Protein AF-A0A4V2JS81-F1 (afdb_monomer_lite)

Organism: NCBI:txid1837344

Radius of gyration: 1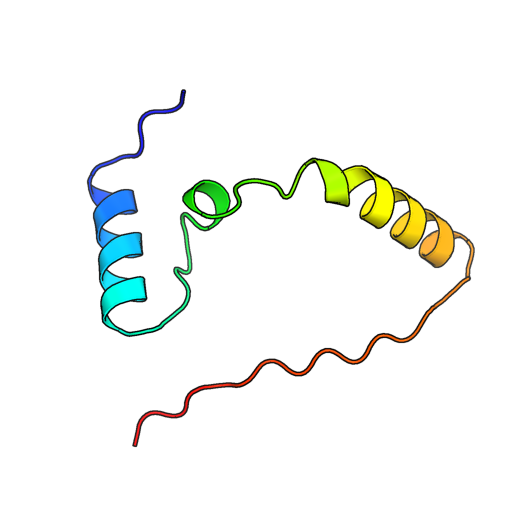6.71 Å; chains: 1; bounding box: 30×40×36 Å

InterPro domains:
  IPR021228 BREX system ATP-binding protein BrxD [PF10923] (4-58)

Foldseek 3Di:
DDDDDPVQVVQCVVCVVVVHHRPPDVVVVPPPCVVVVVVVVVQVVCVVVVDDDDDDDDDDDDDDD

pLDDT: mean 74.74, std 10.59, range [43.09, 90.44]

Structure (mmCIF, N/CA/C/O backbone):
data_AF-A0A4V2JS81-F1
#
_entry.id   AF-A0A4V2JS81-F1
#
loop_
_atom_site.group_PDB
_atom_site.id
_atom_site.type_symbol
_atom_site.label_atom_id
_atom_site.label_alt_id
_atom_site.label_comp_id
_atom_site.label_asym_id
_atom_site.label_entity_id
_atom_site.label_seq_id
_atom_site.pdbx_PDB_ins_code
_atom_site.Cartn_x
_atom_site.Cartn_y
_atom_site.Cartn_z
_atom_site.occupancy
_atom_site.B_iso_or_equiv
_atom_site.auth_seq_id
_atom_site.auth_comp_id
_atom_site.auth_asym_id
_atom_site.auth_atom_id
_atom_site.pdbx_PDB_model_num
ATOM 1 N N . MET A 1 1 ? -5.537 15.364 8.563 1.00 43.09 1 MET A N 1
ATOM 2 C CA . MET A 1 1 ? -5.653 13.943 8.957 1.00 43.09 1 MET A CA 1
ATOM 3 C C . MET A 1 1 ? -7.105 13.550 8.786 1.00 43.09 1 MET A C 1
ATOM 5 O O . MET A 1 1 ? -7.926 13.889 9.628 1.00 43.09 1 MET A O 1
ATOM 9 N N . GLU A 1 2 ? -7.437 12.971 7.638 1.00 60.97 2 GLU A N 1
ATOM 10 C CA . GLU A 1 2 ? -8.814 12.627 7.289 1.00 60.97 2 GLU A CA 1
ATOM 11 C C . GLU A 1 2 ? -9.336 11.553 8.249 1.00 60.97 2 GLU A C 1
ATOM 13 O O . GLU A 1 2 ? -8.736 10.490 8.424 1.00 60.97 2 GLU A O 1
ATOM 18 N N . SER A 1 3 ? -10.416 11.865 8.962 1.00 73.94 3 SER A N 1
ATOM 19 C CA . SER A 1 3 ? -10.975 10.970 9.966 1.00 73.94 3 SER A CA 1
ATOM 20 C C . SER A 1 3 ? -11.629 9.772 9.279 1.00 73.94 3 SER A C 1
ATOM 22 O O . SER A 1 3 ? -12.643 9.911 8.596 1.00 73.94 3 SER A O 1
ATOM 24 N N . VAL A 1 4 ? -11.069 8.580 9.479 1.00 77.50 4 VAL A N 1
ATOM 25 C CA . VAL A 1 4 ? -11.610 7.342 8.903 1.00 77.50 4 VAL A CA 1
ATOM 26 C C . VAL A 1 4 ? -12.991 7.053 9.481 1.00 77.50 4 VAL A C 1
ATOM 28 O O . VAL A 1 4 ? -13.148 6.934 10.703 1.00 77.50 4 VAL A O 1
ATOM 31 N N . SER A 1 5 ? -13.981 6.888 8.601 1.00 86.75 5 SER A N 1
ATOM 32 C CA . SER A 1 5 ? -15.351 6.585 9.011 1.00 86.75 5 SER A CA 1
ATOM 33 C C . SER A 1 5 ? -15.440 5.244 9.766 1.00 86.75 5 SER A C 1
ATOM 35 O O . SER A 1 5 ? -14.702 4.297 9.461 1.00 86.75 5 SER A O 1
ATOM 37 N N . PRO A 1 6 ? -16.365 5.105 10.737 1.00 85.06 6 PRO A N 1
ATOM 38 C CA . PRO A 1 6 ? -16.515 3.872 11.514 1.00 85.06 6 PRO A CA 1
ATOM 39 C C . PRO A 1 6 ? -16.780 2.632 10.653 1.00 85.06 6 PRO A C 1
ATOM 41 O O . PRO A 1 6 ? -16.292 1.548 10.967 1.00 85.06 6 PRO A O 1
ATOM 44 N N . ARG A 1 7 ? -17.517 2.800 9.546 1.00 86.31 7 ARG A N 1
ATOM 45 C CA . ARG A 1 7 ? -17.803 1.735 8.578 1.00 86.31 7 ARG A CA 1
ATOM 46 C C . ARG A 1 7 ? -16.527 1.238 7.898 1.00 86.31 7 ARG A C 1
ATOM 48 O O . ARG A 1 7 ? -16.248 0.044 7.947 1.00 86.31 7 ARG A O 1
ATOM 55 N N . ARG A 1 8 ? -15.724 2.154 7.344 1.00 83.31 8 ARG A N 1
ATOM 56 C CA . ARG A 1 8 ? -14.476 1.826 6.634 1.00 83.31 8 ARG A CA 1
ATOM 57 C C . ARG A 1 8 ? -13.472 1.133 7.559 1.00 83.31 8 ARG A C 1
ATOM 59 O O . ARG A 1 8 ? -12.831 0.166 7.165 1.00 83.31 8 ARG A O 1
ATOM 66 N N . ARG A 1 9 ? -13.404 1.552 8.828 1.00 85.38 9 ARG A N 1
ATOM 67 C CA . ARG A 1 9 ? -12.578 0.887 9.851 1.00 85.38 9 ARG A CA 1
ATOM 68 C C . ARG A 1 9 ? -13.018 -0.561 10.109 1.00 85.38 9 ARG A C 1
ATOM 70 O O . ARG A 1 9 ? -12.170 -1.435 10.262 1.00 85.38 9 ARG A O 1
ATOM 77 N N . ARG A 1 10 ? -14.327 -0.821 10.153 1.00 88.88 10 ARG A N 1
ATOM 78 C CA . ARG A 1 10 ? -14.886 -2.164 10.38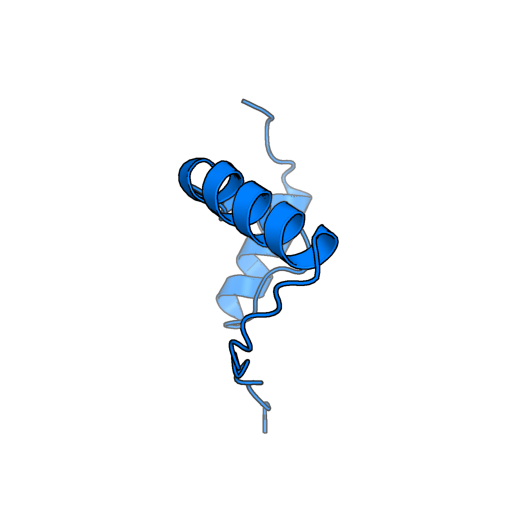7 1.00 88.88 10 ARG A CA 1
ATOM 79 C C . ARG A 1 10 ? -14.574 -3.117 9.237 1.00 88.88 10 ARG A C 1
ATOM 81 O O . ARG A 1 10 ? -14.101 -4.218 9.486 1.00 88.88 10 ARG A O 1
ATOM 88 N N . GLU A 1 11 ? -14.744 -2.652 8.003 1.00 87.69 11 GLU A N 1
ATOM 89 C CA . GLU A 1 11 ? -14.437 -3.421 6.790 1.00 87.69 11 GLU A CA 1
ATOM 90 C C . GLU A 1 11 ? -12.953 -3.834 6.731 1.00 87.69 11 GLU A C 1
ATOM 92 O O . GLU A 1 11 ? -12.643 -4.994 6.453 1.00 87.69 11 GLU A O 1
ATOM 97 N N . VAL A 1 12 ? -12.032 -2.924 7.080 1.00 85.69 12 VAL A N 1
ATOM 98 C CA . VAL A 1 12 ? -10.592 -3.230 7.166 1.00 85.69 12 VAL A CA 1
ATOM 99 C C . VAL A 1 12 ? -10.305 -4.284 8.240 1.00 85.69 12 VAL A C 1
ATOM 101 O O . VAL A 1 12 ? -9.612 -5.266 7.971 1.00 85.69 12 VAL A O 1
ATOM 104 N N . ILE A 1 13 ? -10.859 -4.127 9.447 1.00 88.69 13 ILE A N 1
ATOM 105 C CA . ILE A 1 13 ? -10.645 -5.078 10.551 1.00 88.69 13 ILE A CA 1
ATOM 106 C C . ILE A 1 13 ? -11.192 -6.470 10.200 1.00 88.69 13 ILE A C 1
ATOM 108 O O . ILE A 1 13 ? -10.530 -7.474 10.471 1.00 88.69 13 ILE A O 1
ATOM 112 N N . ASP A 1 14 ? -12.370 -6.549 9.581 1.00 90.44 14 ASP A N 1
ATOM 113 C CA . ASP A 1 14 ? -12.992 -7.820 9.207 1.00 90.44 14 ASP A CA 1
ATOM 114 C C . ASP A 1 14 ? -12.186 -8.573 8.141 1.00 90.44 14 ASP A C 1
ATOM 116 O O . ASP A 1 14 ? -12.030 -9.795 8.236 1.00 90.44 14 ASP A O 1
ATOM 120 N N . ALA A 1 15 ? -11.618 -7.862 7.163 1.00 86.94 15 ALA A N 1
ATOM 121 C CA . ALA A 1 15 ? -10.735 -8.455 6.164 1.00 86.94 15 ALA A CA 1
ATOM 122 C C . ALA A 1 15 ? -9.452 -9.015 6.803 1.00 86.94 15 ALA A C 1
ATOM 124 O O . ALA A 1 15 ? -9.090 -10.171 6.556 1.00 86.94 15 ALA A O 1
ATOM 125 N N . L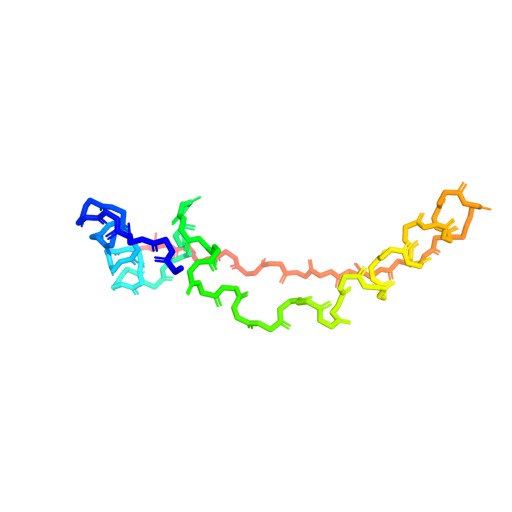EU A 1 16 ? -8.812 -8.253 7.696 1.00 86.75 16 LEU A N 1
ATOM 126 C CA . LEU A 1 16 ? -7.597 -8.690 8.390 1.00 86.75 16 LEU A CA 1
ATOM 127 C C . LEU A 1 16 ? -7.853 -9.900 9.302 1.00 86.75 16 LEU A C 1
ATOM 129 O O . LEU A 1 16 ? -7.068 -10.849 9.301 1.00 86.75 16 LEU A O 1
ATOM 133 N N . ARG A 1 17 ? -8.992 -9.940 10.009 1.00 90.00 17 ARG A N 1
ATOM 134 C CA . ARG A 1 17 ? -9.410 -11.105 10.818 1.00 90.00 17 ARG A CA 1
ATOM 135 C C . ARG A 1 17 ? -9.550 -12.382 9.993 1.00 90.00 17 ARG A C 1
ATOM 137 O O . ARG A 1 17 ? -9.260 -13.471 10.482 1.00 90.00 17 ARG A O 1
ATOM 144 N N . ARG A 1 18 ? -9.971 -12.263 8.732 1.00 90.38 18 ARG A N 1
ATOM 145 C CA . ARG A 1 18 ? -10.097 -13.391 7.794 1.00 90.38 18 ARG A CA 1
ATOM 146 C C . ARG A 1 18 ? -8.785 -13.738 7.089 1.00 90.38 18 ARG A C 1
ATOM 148 O O . ARG A 1 18 ? -8.784 -14.684 6.297 1.00 90.38 18 ARG A O 1
ATOM 155 N N . ARG A 1 19 ? -7.693 -13.030 7.413 1.00 86.00 19 ARG A N 1
ATOM 156 C CA . ARG A 1 19 ? -6.381 -13.093 6.749 1.00 86.00 19 ARG A CA 1
ATOM 157 C C . ARG A 1 19 ? -6.462 -12.749 5.258 1.00 86.00 19 ARG A C 1
ATOM 159 O O . ARG A 1 19 ? -5.780 -13.352 4.437 1.00 86.00 19 ARG A O 1
ATOM 166 N N . THR A 1 20 ? -7.326 -11.801 4.912 1.00 86.25 20 THR A N 1
ATOM 167 C CA . THR A 1 20 ? -7.534 -11.313 3.543 1.00 86.25 20 THR A CA 1
ATOM 168 C C . THR A 1 20 ? -7.176 -9.837 3.440 1.00 86.25 20 THR A C 1
ATOM 170 O O . THR A 1 20 ? -7.251 -9.105 4.427 1.00 86.25 20 THR A O 1
ATOM 173 N N . VAL A 1 21 ? -6.795 -9.396 2.243 1.00 82.81 21 VAL A N 1
ATOM 174 C CA . VAL A 1 21 ? -6.511 -7.983 1.973 1.00 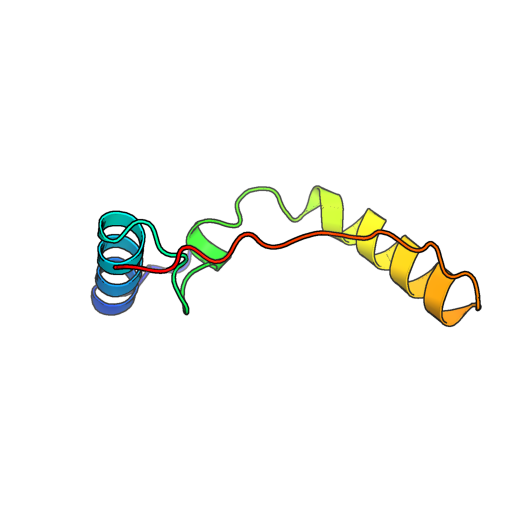82.81 21 VAL A CA 1
ATOM 175 C C . VAL A 1 21 ? -7.838 -7.210 1.885 1.00 82.81 21 VAL A C 1
ATOM 177 O O . VAL A 1 21 ? -8.749 -7.677 1.197 1.00 82.81 21 VAL A O 1
ATOM 180 N N . PRO A 1 22 ? -7.985 -6.059 2.570 1.00 82.06 22 PRO A N 1
ATOM 181 C CA . PRO A 1 22 ? -9.169 -5.211 2.448 1.00 82.06 22 PRO A CA 1
ATOM 182 C C . PRO A 1 22 ? -9.363 -4.714 1.010 1.00 82.06 22 PRO A C 1
ATOM 184 O O . PRO A 1 22 ? -8.424 -4.209 0.402 1.00 82.06 22 PRO A O 1
ATOM 187 N N . ALA A 1 23 ? -10.587 -4.803 0.483 1.00 79.50 23 ALA A N 1
ATOM 188 C CA . ALA A 1 23 ? -10.915 -4.270 -0.845 1.00 79.50 23 ALA A CA 1
ATOM 189 C C . ALA A 1 23 ? -10.893 -2.729 -0.890 1.00 79.50 23 ALA A C 1
ATOM 191 O O . ALA A 1 23 ? -10.614 -2.143 -1.928 1.00 79.50 23 ALA A O 1
ATOM 192 N N . ASN A 1 24 ? -11.167 -2.084 0.248 1.00 77.38 24 ASN A N 1
ATOM 193 C CA . ASN A 1 24 ? -11.165 -0.634 0.431 1.00 77.38 24 ASN A CA 1
ATOM 194 C C . ASN A 1 24 ? -10.358 -0.283 1.687 1.00 77.38 24 ASN A C 1
ATOM 196 O O . ASN A 1 24 ? -10.289 -1.084 2.620 1.00 77.38 24 ASN A O 1
ATOM 200 N N . GLY A 1 25 ? -9.787 0.923 1.756 1.00 70.94 25 GLY A N 1
ATOM 201 C CA . GLY A 1 25 ? -9.016 1.340 2.933 1.00 70.94 25 GLY A CA 1
ATOM 202 C C . GLY A 1 25 ? -7.562 0.865 2.936 1.00 70.94 25 GLY A C 1
ATOM 203 O O . GLY A 1 25 ? -6.916 0.949 3.978 1.00 70.94 25 GLY A O 1
ATOM 204 N N . LEU A 1 26 ? -7.041 0.366 1.806 1.00 74.62 26 LEU A N 1
ATOM 205 C CA . LEU A 1 26 ? -5.622 0.018 1.669 1.00 74.62 26 LEU A CA 1
ATOM 206 C C . LEU A 1 26 ? -4.724 1.237 1.907 1.00 74.62 26 LEU A C 1
ATOM 208 O O . LEU A 1 26 ? -3.660 1.097 2.490 1.00 74.62 26 LEU A O 1
ATOM 212 N N . ASP A 1 27 ? -5.193 2.427 1.543 1.00 74.06 27 ASP A N 1
ATOM 213 C CA . ASP A 1 27 ? -4.578 3.726 1.828 1.00 74.06 27 ASP A CA 1
ATOM 214 C C . ASP A 1 27 ? -4.272 3.943 3.320 1.00 74.06 27 ASP A C 1
ATOM 216 O O . ASP A 1 27 ? -3.279 4.575 3.666 1.00 74.06 27 ASP A O 1
ATOM 220 N N . LEU A 1 28 ? -5.064 3.345 4.215 1.00 72.31 28 LEU A N 1
ATOM 221 C CA . LEU A 1 28 ? -4.852 3.413 5.666 1.00 72.31 28 LEU A CA 1
ATOM 222 C C . LEU A 1 28 ? -3.699 2.522 6.145 1.00 72.31 28 LEU A C 1
ATOM 224 O O . LEU A 1 28 ? -3.203 2.697 7.256 1.00 72.31 28 LEU A O 1
ATOM 228 N N . LEU A 1 29 ? -3.316 1.540 5.329 1.00 68.44 29 LEU A N 1
ATOM 229 C CA . LEU A 1 29 ? -2.234 0.586 5.578 1.00 68.44 29 LEU A CA 1
ATOM 230 C C . LEU A 1 29 ? -1.013 0.855 4.688 1.00 68.44 29 LEU A C 1
ATOM 232 O O . LEU A 1 29 ? 0.074 0.369 4.985 1.00 68.44 29 LEU A O 1
ATOM 236 N N . ALA A 1 30 ? -1.180 1.631 3.617 1.00 69.50 30 ALA A N 1
ATOM 237 C CA . ALA A 1 30 ? -0.156 2.022 2.658 1.00 69.50 30 ALA A CA 1
ATOM 238 C C . ALA A 1 30 ? 0.755 3.127 3.220 1.00 69.50 30 ALA A C 1
ATOM 240 O O . ALA A 1 30 ? 1.010 4.149 2.584 1.00 69.50 30 ALA A O 1
ATOM 241 N N . VAL A 1 31 ? 1.247 2.929 4.441 1.00 66.56 31 VAL A N 1
ATOM 242 C CA . VAL A 1 31 ? 2.242 3.809 5.047 1.00 66.56 31 VAL A CA 1
ATOM 243 C C . VAL A 1 31 ? 3.597 3.544 4.385 1.00 66.56 31 VAL A C 1
ATOM 245 O O . VAL A 1 31 ? 4.075 2.413 4.359 1.00 66.56 31 VAL A O 1
ATOM 248 N N . GLY A 1 32 ? 4.212 4.582 3.813 1.00 64.88 32 GLY A N 1
ATOM 249 C CA . GLY A 1 32 ? 5.564 4.497 3.246 1.00 64.88 32 GLY A CA 1
ATOM 250 C C . GLY A 1 32 ? 5.660 4.138 1.760 1.00 64.88 32 GLY A C 1
ATOM 251 O O . GLY A 1 32 ? 6.726 3.712 1.329 1.00 64.88 32 GLY A O 1
ATOM 252 N N . LEU A 1 33 ? 4.596 4.324 0.965 1.00 69.12 33 LEU A N 1
ATOM 253 C CA . LEU A 1 33 ? 4.688 4.210 -0.501 1.00 69.12 33 LEU A CA 1
ATOM 254 C C . LEU A 1 33 ? 5.256 5.464 -1.184 1.00 69.12 33 LEU A C 1
ATOM 256 O O . LEU A 1 33 ? 5.774 5.358 -2.289 1.00 69.12 33 LEU A O 1
ATOM 260 N N . THR A 1 34 ? 5.248 6.620 -0.515 1.00 72.81 34 THR A N 1
ATOM 261 C CA . THR A 1 34 ? 5.741 7.897 -1.063 1.00 72.81 34 THR A CA 1
ATOM 262 C C . THR A 1 34 ? 7.179 7.833 -1.600 1.00 72.81 34 THR A C 1
ATOM 264 O O . THR A 1 34 ? 7.419 8.332 -2.695 1.00 72.81 34 THR A O 1
ATOM 267 N N . PRO A 1 35 ? 8.151 7.175 -0.930 1.00 72.50 35 PRO A N 1
ATOM 268 C CA . PRO A 1 35 ? 9.499 7.024 -1.484 1.00 72.50 35 PRO A CA 1
ATOM 269 C C . PRO A 1 35 ? 9.562 6.162 -2.756 1.00 72.50 35 PRO A C 1
ATOM 271 O O . PRO A 1 35 ? 10.522 6.271 -3.512 1.00 72.50 35 PRO A O 1
ATOM 274 N N . PHE A 1 36 ? 8.566 5.302 -2.996 1.00 72.75 36 PHE A N 1
ATOM 275 C CA . PHE A 1 36 ? 8.492 4.446 -4.182 1.00 72.75 36 PHE A CA 1
ATOM 276 C C . PHE A 1 36 ? 7.798 5.123 -5.368 1.00 72.75 36 PHE A C 1
ATOM 278 O O . PHE A 1 36 ? 7.930 4.633 -6.485 1.00 72.75 36 PHE A O 1
ATOM 285 N N . GLU A 1 37 ? 7.096 6.241 -5.161 1.00 78.75 37 GLU A N 1
ATOM 286 C CA . GLU A 1 37 ? 6.412 6.966 -6.240 1.00 78.75 37 GLU A CA 1
ATOM 287 C C . GLU A 1 37 ? 7.395 7.475 -7.300 1.00 78.75 37 GLU A C 1
ATOM 289 O O . GLU A 1 37 ? 7.135 7.329 -8.492 1.00 78.75 37 GLU A O 1
ATOM 294 N N . SER A 1 38 ? 8.553 8.005 -6.891 1.00 79.75 38 SER A N 1
ATOM 295 C CA . SER A 1 38 ? 9.572 8.499 -7.829 1.00 79.75 38 SER A CA 1
ATOM 296 C C . SER A 1 38 ? 10.228 7.370 -8.627 1.00 79.75 38 SER A C 1
ATOM 298 O O . SER A 1 38 ? 10.393 7.486 -9.840 1.00 79.75 38 SER A O 1
ATOM 300 N N . ALA A 1 39 ? 10.558 6.259 -7.962 1.00 80.62 39 ALA A N 1
ATOM 301 C CA . ALA A 1 39 ? 11.118 5.076 -8.609 1.00 80.62 39 ALA A CA 1
ATOM 302 C C . ALA A 1 39 ? 10.117 4.463 -9.601 1.00 80.62 39 ALA A C 1
ATOM 304 O O . ALA A 1 39 ? 10.482 4.143 -10.728 1.00 80.62 39 ALA A O 1
ATOM 305 N N . LEU A 1 40 ? 8.841 4.375 -9.213 1.00 79.56 40 LEU A N 1
ATOM 306 C CA . LEU A 1 40 ? 7.777 3.886 -10.084 1.00 79.56 40 LEU A CA 1
ATOM 307 C C . LEU A 1 40 ? 7.539 4.823 -11.276 1.00 79.56 40 LEU A C 1
ATOM 309 O O . LEU A 1 40 ? 7.340 4.344 -12.387 1.00 79.56 40 LEU A O 1
ATOM 313 N N . GLY A 1 41 ? 7.590 6.141 -11.073 1.00 81.69 41 GLY A N 1
ATOM 314 C CA . GLY A 1 41 ? 7.506 7.124 -12.155 1.00 81.69 41 GLY A CA 1
ATOM 315 C C . GLY A 1 41 ? 8.628 6.959 -13.182 1.00 81.69 41 GLY A C 1
ATOM 316 O O . GLY A 1 41 ? 8.356 6.895 -14.377 1.00 81.69 41 GLY A O 1
ATOM 317 N N . SER A 1 42 ? 9.871 6.793 -12.722 1.00 82.25 42 SER A N 1
ATOM 318 C CA . SER A 1 42 ? 11.025 6.562 -13.602 1.00 82.25 42 SER A CA 1
ATOM 319 C C . SER A 1 42 ? 10.936 5.236 -14.370 1.00 82.25 42 SER A C 1
ATOM 321 O O . SER A 1 42 ? 11.259 5.186 -15.561 1.00 82.25 42 SER A O 1
ATOM 323 N N . ASP A 1 43 ? 10.445 4.173 -13.726 1.00 78.31 43 ASP A N 1
ATOM 324 C CA . ASP A 1 43 ? 10.181 2.891 -14.388 1.00 78.31 43 ASP A CA 1
ATOM 325 C C . ASP A 1 43 ? 9.090 3.041 -15.467 1.00 78.31 43 ASP A C 1
ATOM 327 O O . ASP A 1 43 ? 9.235 2.516 -16.571 1.00 78.31 43 ASP A O 1
ATOM 331 N N . LEU A 1 44 ? 8.014 3.790 -15.191 1.00 80.38 44 LEU A N 1
ATOM 332 C CA . LEU A 1 44 ? 6.931 4.045 -16.149 1.00 80.38 44 LEU A CA 1
ATOM 333 C C . LEU A 1 44 ? 7.382 4.904 -17.339 1.00 80.38 44 LEU A C 1
ATOM 335 O O . LEU A 1 44 ? 7.001 4.608 -18.470 1.00 80.38 44 LEU A O 1
ATOM 339 N N . GLU A 1 45 ? 8.212 5.924 -17.113 1.00 82.75 45 GLU A N 1
ATOM 340 C CA . GLU A 1 45 ? 8.841 6.710 -18.185 1.00 82.75 45 GLU A CA 1
ATOM 341 C C . GLU A 1 45 ? 9.767 5.845 -19.045 1.00 82.75 45 GLU A C 1
ATOM 343 O O . GLU A 1 45 ? 9.741 5.937 -20.273 1.00 82.75 45 GLU A O 1
ATOM 348 N N . SER A 1 46 ? 10.527 4.942 -18.421 1.00 79.12 46 SER A N 1
ATOM 349 C CA . SER A 1 46 ? 11.377 3.984 -19.136 1.00 79.12 46 SER A CA 1
ATOM 350 C C . SER A 1 46 ? 10.547 3.030 -20.002 1.00 79.12 46 SER A C 1
ATOM 352 O O . SER A 1 46 ? 10.874 2.819 -21.171 1.00 79.12 46 SER A O 1
ATOM 354 N N . VAL A 1 47 ? 9.428 2.518 -19.476 1.00 77.88 47 VAL A N 1
ATOM 355 C CA . VAL A 1 47 ? 8.472 1.688 -20.232 1.00 77.88 47 VAL A CA 1
ATOM 356 C C . VAL A 1 47 ? 7.838 2.466 -21.384 1.00 77.88 47 VAL A C 1
ATOM 358 O O . VAL A 1 47 ? 7.757 1.939 -22.494 1.00 77.88 47 VAL A O 1
ATOM 361 N N . ALA A 1 48 ? 7.438 3.720 -21.163 1.00 77.00 48 ALA A N 1
ATOM 362 C CA . ALA A 1 48 ? 6.912 4.590 -22.215 1.00 77.00 48 ALA A CA 1
ATOM 363 C C . ALA A 1 48 ? 7.958 4.876 -23.311 1.00 77.00 48 ALA A C 1
ATOM 365 O O . ALA A 1 48 ? 7.608 4.971 -24.485 1.00 77.00 48 ALA A O 1
ATOM 366 N N . GLY A 1 49 ? 9.240 4.944 -22.940 1.00 77.62 49 GLY A N 1
ATOM 367 C CA . GLY A 1 49 ? 10.384 5.045 -23.850 1.00 77.62 49 GLY A CA 1
ATOM 368 C C . GLY A 1 49 ? 10.780 3.737 -24.551 1.00 77.62 49 GLY A C 1
ATOM 369 O O . GLY A 1 49 ? 11.746 3.730 -25.311 1.00 77.62 49 GLY A O 1
ATOM 370 N N . GLY A 1 50 ? 10.058 2.633 -24.322 1.00 71.19 50 GLY A N 1
ATOM 371 C CA . GLY A 1 50 ? 10.293 1.337 -24.969 1.00 71.19 50 GLY A CA 1
ATOM 372 C C . GLY A 1 50 ? 11.220 0.381 -24.208 1.00 71.19 50 GLY A C 1
ATOM 373 O O . GLY A 1 50 ? 11.510 -0.707 -24.709 1.00 71.19 50 GLY A O 1
ATOM 374 N N . ALA A 1 51 ? 11.668 0.733 -23.000 1.00 63.53 51 ALA A N 1
ATOM 375 C CA . ALA A 1 51 ? 12.452 -0.150 -22.142 1.00 63.53 51 ALA A CA 1
ATOM 376 C C . ALA A 1 51 ? 11.529 -0.974 -21.227 1.00 63.53 51 ALA A C 1
ATOM 378 O O . ALA A 1 51 ? 10.923 -0.450 -20.298 1.00 63.53 51 ALA A O 1
ATO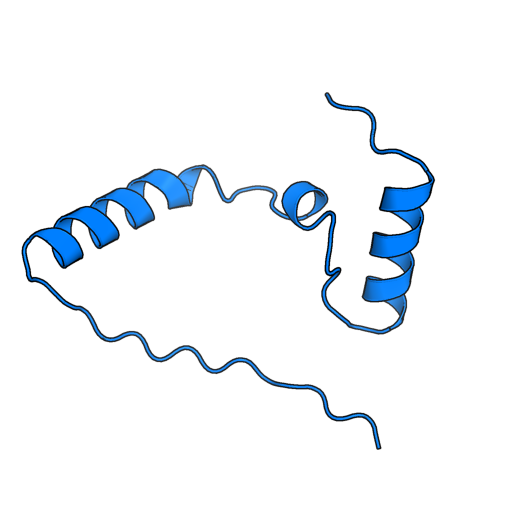M 379 N N . ALA A 1 52 ? 11.429 -2.285 -21.456 1.00 58.94 52 ALA A N 1
ATOM 380 C CA . ALA A 1 52 ? 10.658 -3.187 -20.600 1.00 58.94 52 ALA A CA 1
ATOM 381 C C . ALA A 1 52 ? 11.586 -4.074 -19.759 1.00 58.94 52 ALA A C 1
ATOM 383 O O . ALA A 1 52 ? 12.387 -4.837 -20.299 1.00 58.94 52 ALA A O 1
ATOM 384 N N . VAL A 1 53 ? 11.441 -4.023 -18.4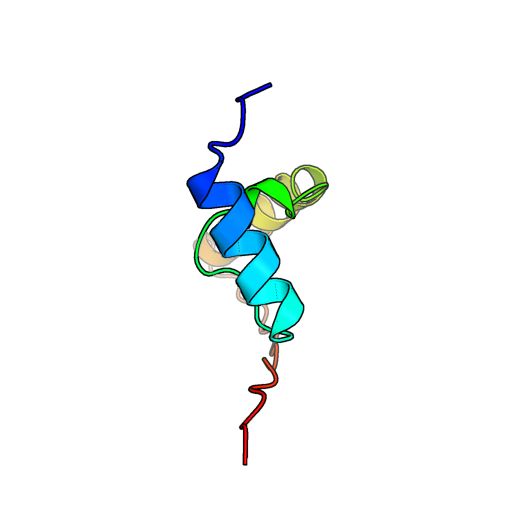31 1.00 61.56 53 VAL A N 1
ATOM 385 C CA . VAL A 1 53 ? 12.099 -4.960 -17.508 1.00 61.56 53 VAL A CA 1
ATOM 386 C C . VAL A 1 53 ? 11.047 -5.935 -16.984 1.00 61.56 53 VAL A C 1
ATOM 388 O O . VAL A 1 53 ? 10.117 -5.551 -16.277 1.00 61.56 53 VAL A O 1
ATOM 391 N N . PHE A 1 54 ? 11.163 -7.213 -17.340 1.00 59.53 54 PHE A N 1
ATOM 392 C CA . PHE A 1 54 ? 10.191 -8.227 -16.935 1.00 59.53 54 PHE A CA 1
ATOM 393 C C . PHE A 1 54 ? 10.414 -8.623 -15.466 1.00 59.53 54 PHE A C 1
ATOM 395 O O . PHE A 1 54 ? 11.362 -9.342 -15.148 1.00 59.53 54 PHE A O 1
ATOM 402 N N . LYS A 1 55 ? 9.543 -8.178 -14.551 1.00 58.91 55 LYS A N 1
ATOM 403 C CA . LYS A 1 55 ? 9.497 -8.676 -13.165 1.00 58.91 55 LYS A CA 1
ATOM 404 C C . LYS A 1 55 ? 8.272 -9.565 -12.967 1.00 58.91 55 LYS A C 1
ATOM 406 O O . LYS A 1 55 ? 7.143 -9.089 -12.916 1.00 58.91 55 LYS A O 1
ATOM 411 N N . ALA A 1 56 ? 8.501 -10.868 -12.825 1.00 63.69 56 ALA A N 1
ATOM 412 C CA . ALA A 1 56 ? 7.450 -11.828 -12.513 1.00 63.69 56 ALA A CA 1
ATOM 413 C C . ALA A 1 56 ? 7.164 -11.833 -11.002 1.00 63.69 56 ALA A C 1
ATOM 415 O O . ALA A 1 56 ? 7.963 -12.330 -10.210 1.00 63.69 56 ALA A O 1
ATOM 416 N N . VAL A 1 57 ? 6.009 -11.298 -10.601 1.00 68.81 57 VAL A N 1
ATOM 417 C CA . VAL A 1 57 ? 5.536 -11.333 -9.210 1.00 68.81 57 VAL A CA 1
ATOM 418 C C . VAL A 1 57 ? 4.375 -12.319 -9.104 1.00 68.81 57 VAL A C 1
ATOM 420 O O . VAL A 1 57 ? 3.328 -12.133 -9.719 1.00 68.81 57 VAL A O 1
ATOM 423 N N . ARG A 1 58 ? 4.543 -13.387 -8.314 1.00 74.00 58 ARG A N 1
ATOM 424 C CA . ARG A 1 58 ? 3.480 -14.371 -8.062 1.00 74.00 58 ARG A CA 1
ATOM 425 C C . ARG A 1 58 ? 2.668 -13.970 -6.833 1.00 74.00 58 ARG A C 1
ATOM 427 O O . ARG A 1 58 ? 3.143 -14.112 -5.707 1.00 74.00 58 ARG A O 1
ATOM 434 N N . ALA A 1 59 ? 1.413 -13.580 -7.031 1.00 59.62 59 ALA A N 1
ATOM 435 C CA . ALA A 1 59 ? 0.455 -13.500 -5.935 1.00 59.62 59 ALA A CA 1
ATOM 436 C C . ALA A 1 59 ? 0.075 -14.921 -5.481 1.00 59.62 59 ALA A C 1
ATOM 438 O O . ALA A 1 59 ? -0.328 -15.759 -6.291 1.00 59.62 59 ALA A O 1
ATOM 439 N N . ARG A 1 60 ? 0.216 -15.228 -4.186 1.00 66.62 60 ARG A N 1
ATOM 440 C CA . ARG A 1 60 ? -0.359 -16.457 -3.622 1.00 66.62 60 ARG A CA 1
ATOM 441 C C . ARG A 1 60 ? -1.835 -16.219 -3.330 1.00 66.62 60 ARG A C 1
ATOM 443 O O . ARG A 1 60 ? -2.175 -15.386 -2.497 1.00 66.62 60 ARG A O 1
ATOM 450 N N . THR A 1 61 ? -2.701 -16.981 -3.982 1.00 59.78 61 THR A N 1
ATOM 451 C CA . THR A 1 61 ? -4.117 -17.069 -3.630 1.00 59.78 61 THR A CA 1
ATOM 452 C C . THR A 1 61 ? -4.283 -18.093 -2.509 1.00 59.78 61 THR A C 1
ATOM 454 O O . THR A 1 61 ? -3.826 -19.232 -2.607 1.00 59.78 61 THR A O 1
ATOM 457 N N . HIS A 1 62 ? -4.891 -17.683 -1.396 1.00 63.34 62 HIS A N 1
ATOM 458 C CA . HIS A 1 62 ? -5.262 -18.607 -0.329 1.00 63.34 62 HIS A CA 1
ATOM 459 C C . HIS A 1 62 ? -6.628 -19.212 -0.674 1.00 63.34 62 HIS A C 1
ATOM 461 O O . HIS A 1 62 ? -7.650 -18.541 -0.553 1.00 63.34 62 HIS A O 1
ATOM 467 N N . SER A 1 63 ? -6.637 -20.460 -1.143 1.00 57.25 63 SER A N 1
ATOM 468 C CA . SER A 1 63 ? -7.866 -21.236 -1.323 1.00 57.25 63 SER A CA 1
ATOM 469 C C . SER A 1 63 ? -8.328 -21.744 0.039 1.00 57.25 63 SER A C 1
ATOM 471 O O . SER A 1 63 ? -7.585 -22.466 0.703 1.00 57.25 63 SER A O 1
ATOM 473 N N . ARG A 1 64 ? -9.535 -21.360 0.468 1.00 61.41 64 ARG A N 1
ATOM 474 C CA . ARG A 1 64 ? -10.186 -21.973 1.631 1.00 61.41 64 ARG A CA 1
ATOM 475 C C . ARG A 1 64 ? -10.806 -23.292 1.182 1.00 61.41 64 ARG A C 1
ATOM 477 O O . ARG A 1 64 ? -11.666 -23.278 0.307 1.00 61.41 64 ARG A O 1
ATOM 484 N N . SER A 1 65 ? -10.322 -24.391 1.755 1.00 54.09 65 SER A N 1
ATOM 485 C CA . SER A 1 65 ? -11.045 -25.661 1.793 1.00 54.09 65 SER A CA 1
ATOM 486 C C . SER A 1 65 ? -11.847 -25.756 3.081 1.00 54.09 65 SER A C 1
ATOM 488 O O . SER A 1 65 ? -11.472 -25.059 4.055 1.00 54.09 65 SER A O 1
#

Secondary structure (DSSP, 8-state):
-----HHHHHHHHHHHHTT---SS-GGGT-TT-HHHHHHHHHHHHHHHTT--------PPP----

Sequence (65 aa):
MESVSPRRRREVIDALRRRTVPANGLDLLAVGLTPFESALGSDLESVAGGAAVFKAVRARTHSRS